Protein AF-A0A7K0U384-F1 (afdb_monomer)

pLDDT: mean 94.78, std 4.52, range [70.19, 98.5]

Nearest PDB structures (foldseek):
  5yp4-assembly2_D  TM=7.441E-01  e=9.961E-03  Pseudoxanthomonas mexicana
  5yp4-assembly1_B  TM=7.129E-01  e=6.842E-03  Pseudoxanthomonas mexicana
  2ecf-assembly1_A-2  TM=6.492E-01  e=8.255E-03  Stenotrophomonas maltophilia
  5yp1-assembly2_D  TM=7.153E-01  e=2.392E-02  Pseudoxanthomonas mexicana
  3wj9-assembly2_B  TM=6.449E-01  e=4.258E-01  Schizosaccharomyces pombe 972h-

Radius of gyration: 14.53 Å; Cα contacts (8 Å, |Δi|>4): 106; chains: 1; bounding box: 40×17×38 Å

Secondary structure (DSSP, 8-state):
----HHHHHHHTTTTTTT--EEEEE-TTSSEEEEEEESSTT---EEEEEEETTT--EEE--

Solvent-accessible surface area (backbone atoms only — not comparable to full-atom valu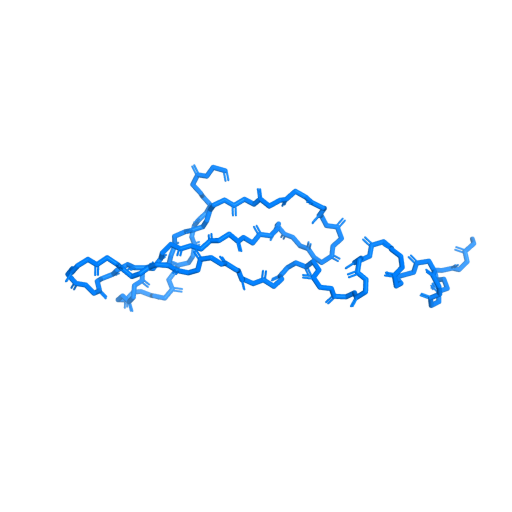es): 3513 Å² total; per-residue (Å²): 132,82,89,43,67,74,57,51,36,58,58,11,60,73,70,51,36,44,53,78,40,81,73,46,69,42,96,82,64,52,36,36,39,30,34,30,23,93,35,52,66,38,89,58,72,27,39,35,39,33,36,62,87,78,67,49,73,44,82,76,87

Fo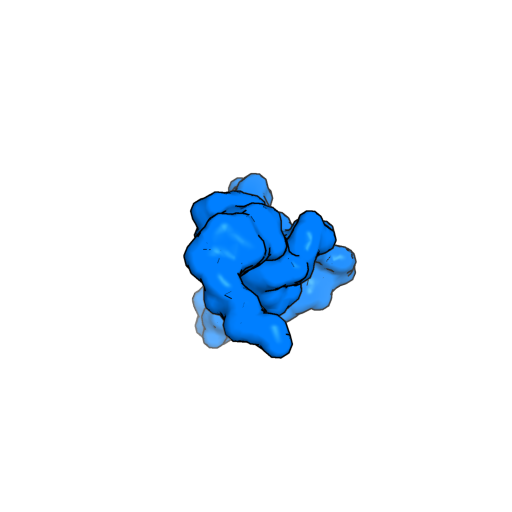ldseek 3Di:
DDCDPVNLCVQLVNQCAQPWDDWDADPVRQKIWTWHAPDSRGPDTFIWMAGPVVRDIDTDD

Structure (mmCIF, N/CA/C/O backbone):
data_AF-A0A7K0U384-F1
#
_entry.id   AF-A0A7K0U384-F1
#
loop_
_atom_site.group_PDB
_atom_site.id
_atom_site.type_symbol
_atom_site.label_atom_id
_atom_site.label_alt_id
_atom_site.label_comp_id
_atom_site.label_asym_id
_atom_site.label_entity_id
_atom_site.label_seq_id
_atom_site.pdbx_PDB_ins_code
_atom_site.Cartn_x
_atom_site.Cartn_y
_atom_site.Cartn_z
_atom_site.occupancy
_atom_site.B_iso_or_equiv
_atom_site.auth_seq_id
_atom_site.auth_comp_id
_atom_site.auth_asym_id
_atom_site.auth_atom_id
_atom_site.pdbx_PDB_model_num
ATOM 1 N N . MET A 1 1 ? 25.215 -5.030 -19.844 1.00 70.19 1 MET A N 1
ATOM 2 C CA . MET A 1 1 ? 24.196 -4.328 -20.662 1.00 70.19 1 MET A CA 1
ATOM 3 C C . MET A 1 1 ? 23.563 -3.262 -19.779 1.00 70.19 1 MET A C 1
ATOM 5 O O . MET A 1 1 ? 23.121 -3.620 -18.697 1.00 70.19 1 MET A O 1
ATOM 9 N N . ALA A 1 2 ? 23.597 -1.986 -20.167 1.00 81.56 2 ALA A N 1
ATOM 10 C CA . ALA A 1 2 ? 23.051 -0.900 -19.346 1.00 81.56 2 ALA A CA 1
ATOM 11 C C . ALA A 1 2 ? 21.513 -0.971 -19.270 1.00 81.56 2 ALA A C 1
ATOM 13 O O . ALA A 1 2 ? 20.861 -1.336 -20.252 1.00 81.56 2 ALA A O 1
ATOM 14 N N . ASP A 1 3 ? 20.937 -0.630 -18.115 1.00 87.38 3 ASP A N 1
ATOM 15 C CA . ASP A 1 3 ? 19.484 -0.560 -17.925 1.00 87.38 3 ASP A CA 1
ATOM 16 C C . ASP A 1 3 ? 18.949 0.721 -18.581 1.00 87.38 3 ASP A C 1
ATOM 18 O O . ASP A 1 3 ? 18.973 1.797 -17.987 1.00 87.38 3 ASP A O 1
ATOM 22 N N . THR A 1 4 ? 18.560 0.631 -19.853 1.00 95.44 4 THR A N 1
ATOM 23 C CA . THR A 1 4 ? 18.126 1.785 -20.650 1.00 95.44 4 THR A CA 1
ATOM 24 C C . THR A 1 4 ? 16.735 2.264 -20.253 1.00 95.44 4 THR A C 1
ATOM 26 O O . THR A 1 4 ? 15.916 1.490 -19.758 1.00 95.44 4 THR A O 1
ATOM 29 N N . PHE A 1 5 ? 16.420 3.525 -20.558 1.00 94.62 5 PHE A N 1
ATOM 30 C CA . PHE A 1 5 ? 15.096 4.086 -20.286 1.00 94.62 5 PHE A CA 1
ATOM 31 C C . PHE A 1 5 ? 13.936 3.218 -20.820 1.00 94.62 5 PHE A C 1
ATOM 33 O O . PHE A 1 5 ? 13.062 2.889 -20.020 1.00 94.62 5 PHE A O 1
ATOM 40 N N . PRO A 1 6 ? 13.917 2.738 -22.088 1.00 96.19 6 PRO A N 1
ATOM 41 C CA . PRO A 1 6 ? 12.836 1.863 -22.555 1.00 96.19 6 PRO A CA 1
ATOM 42 C C . PRO A 1 6 ? 12.687 0.573 -21.738 1.00 96.19 6 PRO A C 1
ATOM 44 O O . PRO A 1 6 ? 11.569 0.118 -21.503 1.00 96.19 6 PRO A O 1
ATOM 47 N N . ARG A 1 7 ? 13.799 -0.009 -21.265 1.00 94.19 7 ARG A N 1
ATOM 48 C CA . ARG A 1 7 ? 13.780 -1.223 -20.434 1.00 94.19 7 ARG A CA 1
ATOM 49 C C . ARG A 1 7 ? 13.252 -0.935 -19.032 1.00 94.19 7 ARG A C 1
ATOM 51 O O . ARG A 1 7 ? 12.410 -1.689 -18.547 1.00 94.19 7 ARG A O 1
ATOM 58 N N . GLN A 1 8 ? 13.679 0.166 -18.415 1.00 94.12 8 GLN A N 1
ATOM 59 C CA . GLN A 1 8 ? 13.169 0.605 -17.114 1.00 94.12 8 GLN A CA 1
ATOM 60 C C . GLN A 1 8 ? 11.675 0.944 -17.179 1.00 94.12 8 GLN A C 1
ATOM 62 O O . GLN A 1 8 ? 10.896 0.486 -16.341 1.00 94.12 8 GLN A O 1
ATOM 67 N N . TYR A 1 9 ? 11.261 1.691 -18.205 1.00 95.69 9 TYR A N 1
ATOM 68 C CA . TYR A 1 9 ? 9.874 2.099 -18.416 1.00 95.69 9 TYR A CA 1
ATOM 69 C C . TYR A 1 9 ? 8.956 0.892 -18.653 1.00 95.69 9 TYR A C 1
ATOM 71 O O . TYR A 1 9 ? 7.862 0.831 -18.098 1.00 95.69 9 TYR A O 1
ATOM 79 N N . ALA A 1 10 ? 9.415 -0.114 -19.405 1.00 94.50 10 ALA A N 1
ATOM 80 C CA . ALA A 1 10 ? 8.677 -1.363 -19.584 1.00 94.50 10 ALA A CA 1
ATOM 81 C C . ALA A 1 10 ? 8.595 -2.191 -18.286 1.00 94.50 10 ALA A C 1
ATOM 83 O O . ALA A 1 10 ? 7.503 -2.602 -17.896 1.00 94.50 10 ALA A O 1
ATOM 84 N N . ARG A 1 11 ? 9.722 -2.401 -17.584 1.00 92.94 11 ARG A N 1
ATOM 85 C CA . ARG A 1 11 ? 9.793 -3.224 -16.356 1.00 92.94 11 ARG A CA 1
ATOM 86 C C . ARG A 1 11 ? 8.899 -2.696 -15.231 1.00 92.94 11 ARG A C 1
ATOM 88 O O . ARG A 1 11 ? 8.344 -3.478 -14.473 1.00 92.94 11 ARG A O 1
ATOM 95 N N . THR A 1 12 ? 8.776 -1.380 -15.123 1.00 94.69 12 THR A N 1
ATOM 96 C CA . THR A 1 12 ? 8.004 -0.692 -14.073 1.00 94.69 12 THR A CA 1
ATOM 97 C C . THR A 1 12 ? 6.556 -0.402 -14.481 1.00 94.69 12 THR A C 1
ATOM 99 O O . THR A 1 12 ? 5.845 0.310 -13.774 1.00 94.69 12 THR A O 1
ATOM 102 N N . GLN A 1 13 ? 6.131 -0.900 -15.649 1.00 93.06 13 GLN A N 1
ATOM 103 C CA . GLN A 1 13 ? 4.847 -0.588 -16.278 1.00 93.06 13 GLN A CA 1
ATOM 104 C C . GLN A 1 13 ? 4.558 0.915 -16.293 1.00 93.06 13 GLN A C 1
ATOM 106 O O . GLN A 1 13 ? 3.588 1.389 -15.706 1.00 93.06 13 GLN A O 1
ATOM 111 N N . ARG A 1 14 ? 5.408 1.675 -16.987 1.00 94.88 14 ARG A N 1
ATOM 112 C CA . ARG A 1 14 ? 5.320 3.138 -17.065 1.00 94.88 14 ARG A CA 1
ATOM 113 C C . ARG A 1 14 ? 5.521 3.827 -15.711 1.00 94.88 14 ARG A C 1
ATOM 115 O O . ARG A 1 14 ? 4.946 4.885 -15.491 1.00 94.88 14 ARG A O 1
ATOM 122 N N . LEU A 1 15 ? 6.341 3.234 -14.836 1.00 92.62 15 LEU A N 1
ATOM 123 C CA . LEU A 1 15 ? 6.621 3.722 -13.479 1.00 92.62 15 LEU A CA 1
ATOM 124 C C . LEU A 1 15 ? 5.385 3.766 -12.561 1.00 92.62 15 LEU A C 1
ATOM 126 O O . LEU A 1 15 ? 5.351 4.564 -11.637 1.00 92.62 15 LEU A O 1
ATOM 130 N N . THR A 1 16 ? 4.395 2.897 -12.799 1.00 92.31 16 THR A N 1
ATOM 131 C CA . THR A 1 16 ? 3.144 2.841 -12.007 1.00 92.31 16 THR A CA 1
ATOM 132 C C . THR A 1 16 ? 3.107 1.690 -10.998 1.00 92.31 16 THR A C 1
ATOM 134 O O . THR A 1 16 ? 2.237 1.628 -10.124 1.00 92.31 16 THR A O 1
ATOM 137 N N . LEU A 1 17 ? 4.036 0.733 -11.101 1.00 94.62 17 LEU A N 1
ATOM 138 C CA . LEU A 1 17 ? 4.176 -0.305 -10.083 1.00 94.62 17 LEU A CA 1
ATOM 139 C C . LEU A 1 17 ? 4.599 0.333 -8.756 1.00 94.62 17 LEU A C 1
ATOM 141 O O . LEU A 1 17 ? 5.483 1.185 -8.714 1.00 94.62 17 LEU A O 1
ATOM 145 N N . GLY A 1 18 ? 3.969 -0.101 -7.669 1.00 92.56 18 GLY A N 1
ATOM 146 C CA . GLY A 1 18 ? 4.152 0.471 -6.336 1.00 92.56 18 GLY A CA 1
ATOM 147 C C . GLY A 1 18 ? 3.170 1.593 -5.993 1.00 92.56 18 GLY A C 1
ATOM 148 O O . GLY A 1 18 ? 3.158 2.038 -4.851 1.00 92.56 18 GLY A O 1
ATOM 149 N N . GLU A 1 19 ? 2.303 2.017 -6.913 1.00 93.56 19 GLU A N 1
ATOM 150 C CA . GLU A 1 19 ? 1.235 2.970 -6.593 1.00 93.56 19 GLU A CA 1
ATOM 151 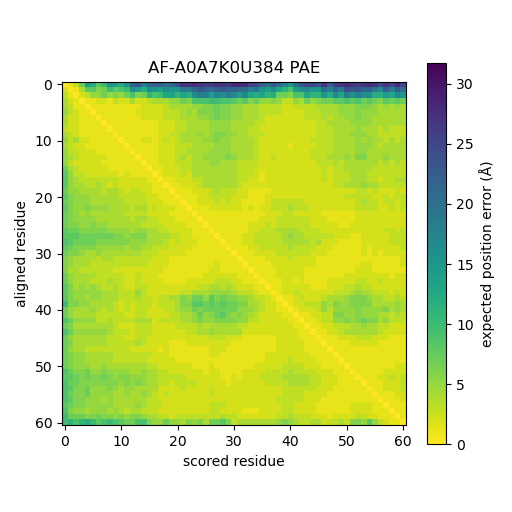C C . GLU A 1 19 ? 0.072 2.276 -5.850 1.00 93.56 19 GLU A C 1
ATOM 153 O O . GLU A 1 19 ? -0.454 1.266 -6.348 1.00 93.56 19 GLU A O 1
ATOM 158 N N . PRO A 1 20 ? -0.357 2.788 -4.675 1.00 94.88 20 PRO A N 1
ATOM 159 C CA . PRO A 1 20 ? -1.562 2.324 -3.993 1.00 94.88 20 PRO A CA 1
ATOM 160 C C . PRO A 1 20 ? -2.814 2.504 -4.859 1.00 94.88 20 PRO A C 1
ATOM 162 O O . PRO A 1 20 ? -3.044 3.567 -5.431 1.00 94.88 20 PRO A O 1
ATOM 165 N N . ARG A 1 21 ? -3.665 1.480 -4.909 1.00 94.50 21 ARG A N 1
ATOM 166 C CA . ARG A 1 21 ? -4.947 1.492 -5.629 1.00 94.50 21 ARG A CA 1
ATOM 167 C C . ARG A 1 21 ? -6.043 0.795 -4.824 1.00 94.50 21 ARG A C 1
ATOM 169 O O . ARG A 1 21 ? -5.749 0.061 -3.885 1.00 94.50 21 ARG A O 1
ATOM 176 N N . ASN A 1 22 ? -7.301 0.993 -5.217 1.00 95.88 22 ASN A N 1
ATOM 177 C CA . ASN A 1 22 ? -8.481 0.359 -4.606 1.00 95.88 22 ASN A CA 1
ATOM 178 C C . ASN A 1 22 ? -8.555 0.567 -3.080 1.00 95.88 22 ASN A C 1
ATOM 180 O O . ASN A 1 22 ? -8.706 -0.389 -2.321 1.00 95.88 22 ASN A O 1
ATOM 184 N N . LEU A 1 23 ? -8.400 1.814 -2.633 1.00 96.75 23 LEU A N 1
ATOM 185 C CA . LEU A 1 23 ? -8.387 2.149 -1.215 1.00 96.75 23 LEU A CA 1
ATOM 186 C C . LEU A 1 23 ? -9.782 1.984 -0.597 1.00 96.75 23 LEU A C 1
ATOM 188 O O . LEU A 1 23 ? -10.780 2.401 -1.184 1.00 96.75 23 LEU A O 1
ATOM 192 N N . SER A 1 24 ? -9.837 1.442 0.617 1.00 98.19 24 SER A N 1
ATOM 193 C CA . SER A 1 24 ? -11.041 1.419 1.448 1.00 98.19 24 SER A CA 1
ATOM 194 C C . SER A 1 24 ? -10.684 1.712 2.899 1.00 98.19 24 SER A C 1
ATOM 196 O O . SER A 1 24 ? -9.721 1.169 3.438 1.00 98.19 24 SER A O 1
ATOM 198 N N . VAL A 1 25 ? -11.493 2.543 3.548 1.00 98.19 25 VAL A N 1
ATOM 199 C CA . VAL A 1 25 ? -11.347 2.895 4.965 1.00 98.19 25 VAL A CA 1
ATOM 200 C C . VAL A 1 25 ? -12.278 2.010 5.793 1.00 98.19 25 VAL A C 1
ATOM 202 O O . VAL A 1 25 ? -13.400 1.727 5.368 1.00 98.19 25 VAL A O 1
ATOM 205 N N . SER A 1 26 ? -11.826 1.537 6.954 1.00 97.69 26 SER A N 1
ATOM 206 C CA . SER A 1 26 ? -12.694 0.808 7.881 1.00 97.69 26 SER A CA 1
ATOM 207 C C . SER A 1 26 ? -13.800 1.724 8.433 1.00 97.69 26 SER A C 1
ATOM 209 O O . SER A 1 26 ? -13.571 2.922 8.590 1.00 97.69 26 SER A O 1
ATOM 211 N N . PRO A 1 27 ? -14.992 1.202 8.780 1.00 98.31 27 PRO A N 1
ATOM 212 C CA . PRO A 1 27 ? -16.087 2.034 9.295 1.00 98.31 27 PRO A CA 1
ATOM 213 C C . PRO A 1 27 ? -15.743 2.824 10.567 1.00 98.31 27 PRO A C 1
ATOM 215 O O . PRO A 1 27 ? -16.299 3.890 10.801 1.00 98.31 27 PRO A O 1
ATOM 218 N N . ASP A 1 28 ? -14.821 2.308 11.384 1.00 97.94 28 ASP A N 1
ATOM 219 C CA . ASP A 1 28 ? -14.321 2.967 12.595 1.00 97.94 28 ASP A CA 1
ATOM 220 C C . ASP A 1 28 ? -13.178 3.966 12.329 1.00 97.94 28 ASP A C 1
ATOM 222 O O . ASP A 1 28 ? -12.673 4.579 13.269 1.00 97.94 28 ASP A O 1
ATOM 226 N N . GLY A 1 29 ? -12.742 4.113 11.073 1.00 97.88 29 GLY A N 1
ATOM 227 C CA . GLY A 1 29 ? -11.677 5.023 10.652 1.00 97.88 29 GLY A CA 1
ATOM 228 C C . GLY A 1 29 ? -10.269 4.633 11.104 1.00 97.88 29 GLY A C 1
ATOM 229 O O . GLY A 1 29 ? -9.328 5.384 10.864 1.00 97.88 29 GLY A O 1
ATOM 230 N N . LYS A 1 30 ? -10.089 3.481 11.762 1.00 98.12 30 LYS A N 1
ATOM 231 C CA . LYS A 1 30 ? -8.798 3.101 12.362 1.00 98.12 30 LYS A CA 1
ATOM 232 C C . LYS A 1 30 ? -7.832 2.451 11.382 1.00 98.12 30 LYS A C 1
ATOM 234 O O . LYS A 1 30 ? -6.645 2.340 11.682 1.00 98.12 30 LYS A O 1
ATOM 239 N N . ARG A 1 31 ? -8.328 1.969 10.242 1.00 98.19 31 ARG A N 1
ATOM 240 C CA . ARG A 1 31 ? -7.541 1.204 9.276 1.00 98.19 31 ARG A CA 1
ATOM 241 C C . ARG A 1 31 ? -7.876 1.604 7.850 1.00 98.19 31 ARG A C 1
ATOM 243 O O . ARG A 1 31 ? -9.026 1.905 7.531 1.00 98.19 31 ARG A O 1
ATOM 250 N N . VAL A 1 32 ? -6.881 1.507 6.978 1.00 98.38 32 VAL A N 1
ATOM 251 C CA . VAL A 1 32 ? -7.059 1.622 5.527 1.00 98.38 32 VAL A CA 1
ATOM 252 C C . VAL A 1 32 ? -6.511 0.366 4.872 1.00 98.38 32 VAL A C 1
ATOM 254 O O . VAL A 1 32 ? -5.391 -0.045 5.160 1.00 98.38 32 VAL A O 1
ATOM 257 N N . VAL A 1 33 ? -7.298 -0.250 3.99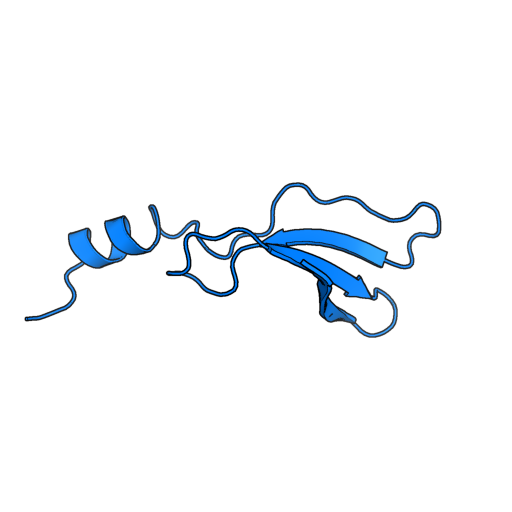5 1.00 98.06 33 VAL A N 1
ATOM 258 C CA . VAL A 1 33 ? -6.838 -1.334 3.122 1.00 98.06 33 VAL A CA 1
ATOM 259 C C . VAL A 1 33 ? -6.650 -0.812 1.708 1.00 98.06 33 VAL A C 1
ATOM 261 O O . VAL A 1 33 ? -7.430 0.019 1.241 1.00 98.06 33 VAL A O 1
ATOM 264 N N . PHE A 1 34 ? -5.616 -1.286 1.024 1.00 97.94 34 PHE A N 1
ATOM 265 C CA . PHE A 1 34 ? -5.333 -0.924 -0.364 1.00 97.94 34 PHE A CA 1
ATOM 266 C C . PHE A 1 34 ? -4.497 -2.004 -1.051 1.00 97.94 34 PHE A C 1
ATOM 268 O O . PHE A 1 34 ? -3.825 -2.804 -0.399 1.00 97.94 34 PHE A O 1
ATOM 275 N N . CYS A 1 35 ? -4.514 -2.013 -2.380 1.00 9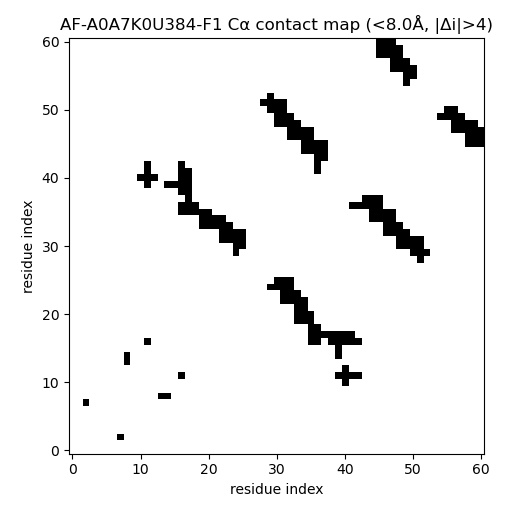7.12 35 CYS A N 1
ATOM 276 C CA . CYS A 1 35 ? -3.647 -2.866 -3.182 1.00 97.12 35 CYS A CA 1
ATOM 277 C C . CYS A 1 35 ? -2.391 -2.098 -3.605 1.00 97.12 35 CYS A C 1
ATOM 279 O O . CYS A 1 35 ? -2.494 -0.976 -4.101 1.00 97.12 35 CYS A O 1
ATOM 281 N N . ARG A 1 36 ? -1.211 -2.701 -3.451 1.00 96.44 36 ARG A N 1
ATOM 282 C CA . ARG A 1 36 ? 0.078 -2.151 -3.905 1.00 96.44 36 ARG A CA 1
ATOM 283 C C . ARG A 1 36 ? 1.053 -3.297 -4.150 1.00 96.44 36 ARG A C 1
ATOM 285 O O . ARG A 1 36 ? 1.047 -4.276 -3.402 1.00 96.44 36 ARG A O 1
ATOM 292 N N . SER A 1 37 ? 1.904 -3.196 -5.164 1.00 95.88 37 SER A N 1
ATOM 293 C CA . SER A 1 37 ? 3.002 -4.154 -5.306 1.00 95.88 37 SER A CA 1
ATOM 294 C C . SER A 1 37 ? 4.060 -3.973 -4.215 1.00 95.88 37 SER A C 1
ATOM 296 O O . SER A 1 37 ? 4.113 -2.939 -3.545 1.00 95.88 37 SER A O 1
ATOM 298 N N . ARG A 1 38 ? 4.923 -4.977 -4.010 1.00 93.19 38 ARG A N 1
ATOM 299 C CA . ARG A 1 38 ? 5.989 -4.888 -2.990 1.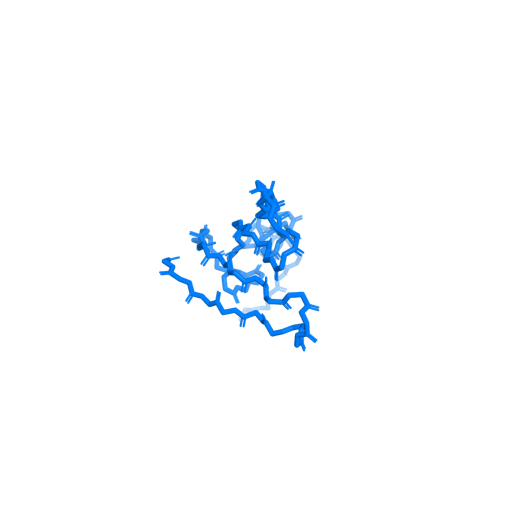00 93.19 38 ARG A CA 1
ATOM 300 C C . ARG A 1 38 ? 7.106 -3.914 -3.368 1.00 93.19 38 ARG A C 1
ATOM 302 O O . ARG A 1 38 ? 7.882 -3.513 -2.508 1.00 93.19 38 ARG A O 1
ATOM 309 N N . GLY A 1 39 ? 7.188 -3.525 -4.638 1.00 91.12 39 GLY A N 1
ATOM 310 C CA . GLY A 1 39 ? 8.155 -2.551 -5.126 1.00 91.12 39 GLY A CA 1
ATOM 311 C C . GLY A 1 39 ? 7.907 -2.157 -6.580 1.00 91.12 39 GLY A C 1
ATOM 312 O O . GLY A 1 39 ? 7.127 -2.789 -7.291 1.00 91.12 39 GLY A O 1
ATOM 313 N N . GLY A 1 40 ? 8.624 -1.132 -7.047 1.00 88.81 40 GLY A N 1
ATOM 314 C CA . GLY A 1 40 ? 8.410 -0.503 -8.362 1.00 88.81 40 GLY A CA 1
ATOM 315 C C . GLY A 1 40 ? 8.748 -1.354 -9.593 1.00 88.81 40 GLY A C 1
ATOM 316 O O . GL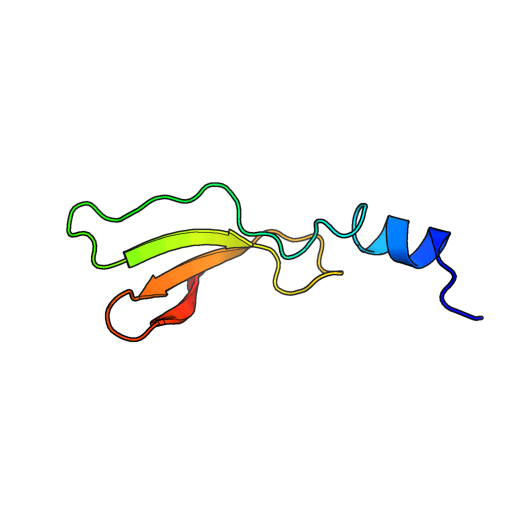Y A 1 40 ? 8.657 -0.882 -10.720 1.00 88.81 40 GLY A O 1
ATOM 317 N N . SER A 1 41 ? 9.153 -2.608 -9.402 1.00 90.19 41 SER A N 1
ATOM 318 C CA . SER A 1 41 ? 9.362 -3.582 -10.483 1.00 90.19 41 SER A CA 1
ATOM 319 C C . SER A 1 41 ? 8.685 -4.929 -10.219 1.00 90.19 41 SER A C 1
ATOM 321 O O . SER A 1 41 ? 8.850 -5.851 -11.013 1.00 90.19 41 SER A O 1
ATOM 323 N N . ASP A 1 42 ? 7.917 -5.037 -9.130 1.00 92.75 42 ASP A N 1
ATOM 324 C CA . ASP A 1 42 ? 7.102 -6.212 -8.829 1.00 92.75 42 ASP A CA 1
ATOM 325 C C . ASP A 1 42 ? 5.724 -6.034 -9.487 1.00 92.75 42 ASP A C 1
ATOM 327 O O . ASP A 1 42 ? 5.001 -5.103 -9.123 1.00 92.75 42 ASP A O 1
ATOM 331 N N . PRO A 1 43 ? 5.353 -6.864 -10.479 1.00 88.56 43 PRO A N 1
ATOM 332 C CA . PRO A 1 43 ? 4.059 -6.753 -11.141 1.00 88.56 43 PRO A CA 1
ATOM 333 C C . PRO A 1 43 ? 2.901 -7.298 -10.290 1.00 88.56 43 PRO A C 1
ATOM 335 O O . PRO A 1 43 ? 1.742 -7.116 -10.668 1.00 88.56 43 PRO A O 1
ATOM 338 N N . VAL A 1 44 ? 3.179 -7.992 -9.181 1.00 93.69 44 VAL A N 1
ATOM 339 C CA . VAL A 1 44 ? 2.150 -8.598 -8.333 1.00 93.69 44 VAL A CA 1
ATOM 340 C C . VAL A 1 44 ? 1.565 -7.538 -7.409 1.00 93.69 44 VAL A C 1
ATOM 342 O O . VAL A 1 44 ? 2.269 -6.962 -6.585 1.00 93.69 44 VAL A O 1
ATOM 345 N N . ASN A 1 45 ? 0.257 -7.302 -7.516 1.00 92.81 45 ASN A N 1
ATOM 346 C CA . ASN A 1 45 ? -0.466 -6.530 -6.513 1.00 92.81 45 ASN A CA 1
ATOM 347 C C . ASN A 1 45 ? -0.684 -7.383 -5.268 1.00 92.81 45 ASN A C 1
ATOM 349 O O . ASN A 1 45 ? -1.177 -8.506 -5.360 1.00 92.81 45 ASN A O 1
ATOM 353 N N . CYS A 1 46 ? -0.375 -6.807 -4.115 1.00 96.31 46 CYS A N 1
ATOM 354 C CA . CYS A 1 46 ? -0.645 -7.404 -2.822 1.00 96.31 46 CYS A CA 1
ATOM 355 C C . CYS A 1 46 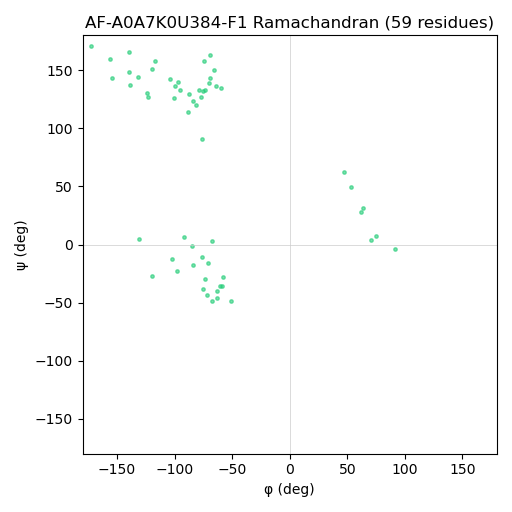? -1.624 -6.541 -2.035 1.00 96.31 46 CYS A C 1
ATOM 357 O O . CYS A 1 46 ? -1.736 -5.337 -2.289 1.00 96.31 46 CYS A O 1
ATOM 359 N N . LEU A 1 47 ? -2.311 -7.146 -1.073 1.00 97.44 47 LEU A N 1
ATOM 360 C CA . LEU A 1 47 ? -3.190 -6.434 -0.160 1.00 97.44 47 LEU A CA 1
ATOM 361 C C . LEU A 1 47 ? -2.379 -5.937 1.041 1.00 97.44 47 LEU A C 1
ATOM 363 O O . LEU A 1 47 ? -1.664 -6.702 1.695 1.00 97.44 47 LEU A O 1
ATOM 367 N N . TRP A 1 48 ? -2.521 -4.651 1.338 1.00 98.25 48 TRP A N 1
ATOM 368 C CA . TRP A 1 48 ? -1.868 -3.968 2.446 1.00 98.25 48 TRP A CA 1
ATOM 369 C C . TRP A 1 48 ? -2.902 -3.398 3.408 1.00 98.25 48 TRP A C 1
ATOM 371 O O . TRP A 1 48 ? -4.014 -3.041 3.012 1.00 98.25 48 TRP A O 1
ATOM 381 N N . LEU A 1 49 ? -2.510 -3.305 4.674 1.00 98.25 49 LEU A N 1
ATOM 382 C CA . LEU A 1 49 ? -3.255 -2.652 5.740 1.00 98.25 49 LEU A CA 1
ATOM 383 C C . LEU A 1 49 ? -2.375 -1.564 6.355 1.00 98.25 49 LEU A C 1
ATOM 385 O O . LEU A 1 49 ? -1.271 -1.869 6.799 1.00 98.25 49 LEU A O 1
ATOM 389 N N . LEU A 1 50 ? -2.890 -0.343 6.423 1.00 98.50 50 LEU A N 1
ATOM 390 C CA . LEU A 1 50 ? -2.331 0.763 7.192 1.00 98.50 50 LEU A CA 1
ATOM 391 C C . LEU A 1 50 ? -3.112 0.904 8.501 1.00 98.50 50 LEU A C 1
ATOM 393 O O . LEU A 1 50 ? -4.342 1.030 8.476 1.00 98.50 50 LEU A O 1
ATOM 397 N N . ASP A 1 51 ? -2.405 0.897 9.626 1.00 98.38 51 ASP A N 1
ATOM 398 C CA . ASP A 1 51 ? -2.948 1.338 10.911 1.00 98.38 51 ASP A CA 1
ATOM 399 C C . ASP A 1 51 ? -2.824 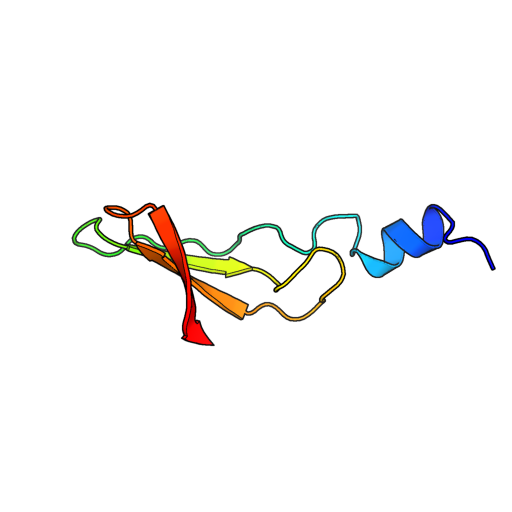2.864 11.019 1.00 98.38 51 ASP A C 1
ATOM 401 O O . ASP A 1 51 ? -1.738 3.422 10.871 1.00 98.38 51 ASP A O 1
ATOM 405 N N . ILE A 1 52 ? -3.942 3.556 11.247 1.00 98.12 52 ILE A N 1
ATOM 406 C CA . ILE A 1 52 ? -3.963 5.026 11.276 1.00 98.12 52 ILE A CA 1
ATOM 407 C C . ILE A 1 52 ? -3.321 5.592 12.546 1.00 98.12 52 ILE A C 1
ATOM 409 O O . ILE A 1 52 ? -2.781 6.695 12.512 1.00 98.12 52 ILE A O 1
ATOM 413 N N . ALA A 1 53 ? -3.374 4.867 13.664 1.00 97.81 53 ALA A N 1
ATOM 414 C CA . ALA A 1 53 ? -2.831 5.361 14.923 1.00 97.81 53 ALA A CA 1
ATOM 415 C C . ALA A 1 53 ? -1.299 5.298 14.938 1.00 97.81 53 ALA A C 1
ATOM 417 O O . ALA A 1 53 ? -0.661 6.203 15.476 1.00 97.81 53 ALA A O 1
ATOM 418 N N . THR A 1 54 ? -0.713 4.247 14.358 1.00 97.75 54 THR A N 1
ATOM 419 C CA . THR A 1 54 ? 0.747 4.057 14.337 1.00 97.75 54 THR A CA 1
ATOM 420 C C . THR A 1 54 ? 1.402 4.514 13.036 1.00 97.75 54 THR A C 1
ATOM 422 O O . THR A 1 54 ? 2.596 4.806 13.027 1.00 97.75 54 THR A O 1
ATOM 425 N N . GLY A 1 55 ? 0.646 4.579 11.938 1.00 97.44 55 GLY A N 1
ATOM 426 C CA . GLY A 1 55 ? 1.183 4.804 10.597 1.00 97.44 55 GLY A CA 1
ATOM 427 C C . GLY A 1 55 ? 1.879 3.575 10.003 1.00 97.44 55 GLY A C 1
ATOM 428 O O . GLY A 1 55 ? 2.498 3.680 8.946 1.00 97.44 55 GLY A O 1
ATOM 429 N N . GLU A 1 56 ? 1.807 2.415 10.660 1.00 98.06 56 GLU A N 1
ATOM 430 C CA . GLU A 1 56 ? 2.464 1.202 10.180 1.00 98.06 56 GLU A CA 1
ATOM 431 C C . GLU A 1 56 ? 1.668 0.526 9.063 1.00 98.06 56 GLU A C 1
ATOM 433 O O . GLU A 1 56 ? 0.462 0.283 9.171 1.00 98.06 56 GLU A O 1
ATOM 438 N N . GLU A 1 57 ? 2.380 0.158 8.000 1.00 96.94 57 GLU A N 1
ATOM 439 C CA . GLU A 1 57 ? 1.857 -0.654 6.911 1.00 96.94 57 GLU A CA 1
ATOM 440 C C . GLU A 1 57 ? 2.277 -2.114 7.082 1.00 96.94 57 GLU A C 1
ATOM 442 O O . GLU A 1 57 ? 3.446 -2.421 7.328 1.00 96.94 57 GLU A O 1
ATOM 447 N N . ARG A 1 58 ? 1.340 -3.037 6.864 1.00 96.88 58 ARG A N 1
ATOM 448 C CA . ARG A 1 58 ? 1.635 -4.472 6.808 1.00 96.88 58 ARG A CA 1
ATOM 449 C C . ARG A 1 58 ? 1.007 -5.143 5.597 1.00 96.88 58 ARG A C 1
ATOM 451 O O . ARG A 1 58 ? -0.120 -4.838 5.206 1.00 96.88 58 ARG A O 1
ATOM 458 N N . LEU A 1 59 ? 1.736 -6.105 5.049 1.00 96.75 59 LEU A N 1
ATOM 459 C CA . LEU A 1 59 ? 1.263 -7.009 4.010 1.00 96.75 59 LEU A CA 1
ATOM 460 C C . LEU A 1 59 ? 0.296 -8.035 4.620 1.00 96.75 59 LEU A C 1
ATOM 462 O O . LEU A 1 59 ? 0.610 -8.623 5.656 1.00 96.75 59 LEU A O 1
ATOM 466 N N . VAL A 1 60 ? -0.857 -8.261 3.988 1.00 96.38 60 VAL A N 1
ATOM 467 C CA . VAL A 1 60 ? -1.867 -9.215 4.484 1.00 96.38 60 VAL A CA 1
ATOM 468 C C . VAL A 1 60 ? -2.170 -10.365 3.518 1.00 96.38 60 VAL A C 1
ATOM 470 O O . VAL A 1 60 ? -2.542 -11.434 3.997 1.00 96.38 60 VAL A O 1
ATOM 473 N N . ALA A 1 61 ? -1.994 -10.179 2.202 1.00 91.94 61 ALA A N 1
ATOM 474 C CA . ALA A 1 61 ? -2.111 -11.228 1.179 1.00 91.94 61 ALA A CA 1
ATOM 475 C C . ALA A 1 61 ? -1.304 -10.877 -0.080 1.00 91.94 61 ALA A C 1
ATOM 477 O O . ALA A 1 61 ? -1.292 -9.679 -0.450 1.00 91.94 61 ALA A O 1
#

Mean predicted aligned error: 3.55 Å

Sequence (61 aa):
MADTFPRQYARTQRLTLGEPRNLSVSPDGKRVVFCRSRGGSDPVNCLWLLDIATGEERLVA